Protein AF-B6DT63-F1 (afdb_monomer_lite)

pLDDT: mean 81.49, std 14.84, range [43.06, 97.38]

Radius of gyration: 14.33 Å; chains: 1; bounding box: 29×27×36 Å

Secondary structure (DSSP, 8-state):
--HHHHHHHHHHHHHHHHHHHHHHHHHHT----EEEE-TT-S-EEEES-HHHHHHHHT-TT--------

Structure (mmCIF, N/CA/C/O backbone):
data_AF-B6DT63-F1
#
_entry.id   AF-B6DT63-F1
#
loop_
_atom_site.group_PDB
_atom_site.id
_atom_site.type_symbol
_atom_site.label_atom_id
_atom_site.label_alt_id
_atom_site.label_comp_id
_atom_site.label_asym_id
_atom_site.label_entity_id
_atom_site.label_seq_id
_atom_site.pdbx_PDB_ins_code
_atom_site.Cartn_x
_atom_site.Cartn_y
_atom_site.Cartn_z
_atom_site.occupancy
_atom_site.B_iso_or_equiv
_atom_site.auth_seq_id
_atom_site.auth_comp_id
_atom_site.auth_asym_id
_atom_site.auth_atom_id
_atom_site.pdbx_PDB_model_num
ATOM 1 N N . MET A 1 1 ? 12.136 -1.971 -25.816 1.00 52.75 1 MET A N 1
ATOM 2 C CA . MET A 1 1 ? 11.185 -1.236 -24.958 1.00 52.75 1 MET A CA 1
ATOM 3 C C . MET A 1 1 ? 11.996 -0.565 -23.868 1.00 52.75 1 MET A C 1
ATOM 5 O O . MET A 1 1 ? 12.830 -1.230 -23.263 1.00 52.75 1 MET A O 1
ATOM 9 N N . ASP A 1 2 ? 11.850 0.749 -23.709 1.00 63.75 2 ASP A N 1
ATOM 10 C CA . ASP A 1 2 ? 12.731 1.552 -22.858 1.00 63.75 2 ASP A CA 1
ATOM 11 C C . ASP A 1 2 ? 12.396 1.349 -21.377 1.00 63.75 2 ASP A C 1
ATOM 13 O O . ASP A 1 2 ? 11.416 1.881 -20.854 1.00 63.75 2 ASP A O 1
ATOM 17 N N . THR A 1 3 ? 13.250 0.599 -20.685 1.00 63.72 3 THR A N 1
ATOM 18 C CA . THR A 1 3 ? 13.123 0.228 -19.264 1.00 63.72 3 THR A CA 1
ATOM 19 C C . THR A 1 3 ? 13.017 1.431 -18.317 1.00 63.72 3 THR A C 1
ATOM 21 O O . THR A 1 3 ? 12.452 1.335 -17.226 1.00 63.72 3 THR A O 1
ATOM 24 N N . VAL A 1 4 ? 13.532 2.591 -18.732 1.00 66.75 4 VAL A N 1
ATOM 25 C CA . VAL A 1 4 ? 13.422 3.865 -18.004 1.00 66.75 4 VAL A CA 1
ATOM 26 C C . VAL A 1 4 ? 11.983 4.397 -18.029 1.00 66.75 4 VAL A C 1
ATOM 28 O O . VAL A 1 4 ? 11.494 4.902 -17.017 1.00 66.75 4 VAL A O 1
ATOM 31 N N . SER A 1 5 ? 11.282 4.227 -19.152 1.00 79.19 5 SER A N 1
ATOM 32 C CA . SER A 1 5 ? 9.898 4.679 -19.335 1.00 79.19 5 SER A CA 1
ATOM 33 C C . SER A 1 5 ? 8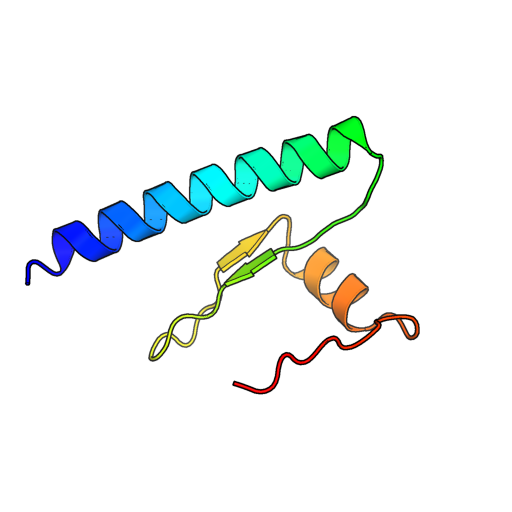.921 3.852 -18.491 1.00 79.19 5 SER A C 1
ATOM 35 O O . SER A 1 5 ? 8.033 4.398 -17.835 1.00 79.19 5 SER A O 1
ATOM 37 N N . GLU A 1 6 ? 9.142 2.538 -18.405 1.00 83.00 6 GLU A N 1
ATOM 38 C CA . GLU A 1 6 ? 8.317 1.620 -17.606 1.00 83.00 6 GLU A CA 1
ATOM 39 C C . GLU A 1 6 ? 8.429 1.885 -16.100 1.00 83.00 6 GLU A C 1
ATOM 41 O O . GLU A 1 6 ? 7.414 1.944 -15.401 1.00 83.00 6 GLU A O 1
ATOM 46 N N . LYS A 1 7 ? 9.648 2.120 -15.596 1.00 83.81 7 LYS A N 1
ATOM 47 C CA . LYS A 1 7 ? 9.873 2.470 -14.185 1.00 83.81 7 LYS A CA 1
ATOM 48 C C . LYS A 1 7 ? 9.199 3.791 -13.816 1.00 83.81 7 LYS A C 1
ATOM 50 O O . LYS A 1 7 ? 8.518 3.860 -12.795 1.00 83.81 7 LYS A O 1
ATOM 55 N N . ALA A 1 8 ? 9.346 4.819 -14.653 1.00 89.00 8 ALA A N 1
ATOM 56 C CA . ALA A 1 8 ? 8.717 6.119 -14.426 1.00 89.00 8 ALA A CA 1
ATOM 57 C C . ALA A 1 8 ? 7.181 6.024 -14.447 1.00 89.00 8 ALA A C 1
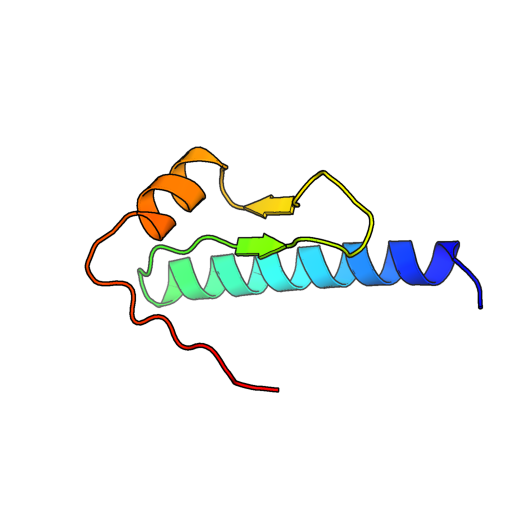ATOM 59 O O . ALA A 1 8 ? 6.503 6.593 -13.586 1.00 89.00 8 ALA A O 1
ATOM 60 N N . LEU A 1 9 ? 6.629 5.258 -15.393 1.00 91.44 9 LEU A N 1
ATOM 61 C CA . LEU A 1 9 ? 5.194 5.005 -15.476 1.00 91.44 9 LEU A CA 1
ATOM 62 C C . LEU A 1 9 ? 4.674 4.290 -14.226 1.00 91.44 9 LEU A C 1
ATOM 64 O O . LEU A 1 9 ? 3.626 4.666 -13.695 1.00 91.44 9 LEU A O 1
ATOM 68 N N . LEU A 1 10 ? 5.397 3.278 -13.748 1.00 89.00 10 LEU A N 1
ATOM 69 C CA . LEU A 1 10 ? 5.011 2.529 -12.561 1.00 89.00 10 LEU A CA 1
ATOM 70 C C . LEU A 1 10 ? 5.013 3.414 -11.313 1.00 89.00 10 LEU A C 1
ATOM 72 O O . LEU A 1 10 ? 4.013 3.443 -10.601 1.00 89.00 10 LEU A O 1
ATOM 76 N N . THR A 1 11 ? 6.071 4.196 -11.091 1.00 90.88 11 THR A N 1
ATOM 77 C CA . THR A 1 11 ? 6.128 5.162 -9.983 1.00 90.88 11 THR A CA 1
ATOM 78 C C . THR A 1 11 ? 4.936 6.116 -10.020 1.00 90.88 11 THR A C 1
ATOM 80 O O . THR A 1 11 ? 4.254 6.292 -9.012 1.00 90.88 11 THR A O 1
ATOM 83 N N . ARG A 1 12 ? 4.602 6.665 -11.196 1.00 94.56 12 ARG A N 1
ATOM 84 C CA . ARG A 1 12 ? 3.441 7.552 -11.350 1.00 94.56 12 ARG A CA 1
ATOM 85 C C . ARG A 1 12 ? 2.122 6.856 -10.999 1.00 94.56 12 ARG A C 1
ATOM 87 O O . ARG A 1 12 ? 1.274 7.453 -10.341 1.00 94.56 12 ARG A O 1
ATOM 94 N N . LYS A 1 13 ? 1.930 5.608 -11.433 1.00 94.25 13 LYS A N 1
ATOM 95 C CA . LYS A 1 13 ? 0.717 4.832 -11.121 1.00 94.25 13 LYS A CA 1
ATOM 96 C C . LYS A 1 13 ? 0.596 4.524 -9.627 1.00 94.25 13 LYS A C 1
ATOM 98 O O . LYS A 1 13 ? -0.511 4.576 -9.100 1.00 94.25 13 LYS A O 1
ATOM 103 N N . ILE A 1 14 ? 1.711 4.246 -8.954 1.00 93.38 14 ILE A N 1
ATOM 104 C CA . ILE A 1 14 ? 1.745 3.989 -7.508 1.00 93.38 14 ILE A CA 1
ATOM 105 C C . ILE A 1 14 ? 1.327 5.235 -6.726 1.00 93.38 14 ILE A C 1
ATOM 107 O O . ILE A 1 14 ? 0.508 5.129 -5.817 1.00 93.38 14 ILE A O 1
ATOM 111 N N . GLU A 1 15 ? 1.820 6.415 -7.104 1.00 94.88 15 GLU A N 1
ATOM 112 C CA . GLU A 1 15 ? 1.411 7.669 -6.459 1.00 94.88 15 GLU A CA 1
ATOM 113 C C . GLU A 1 15 ? -0.081 7.963 -6.654 1.00 94.88 15 GLU A C 1
ATOM 115 O O . GLU A 1 15 ? -0.781 8.293 -5.699 1.00 94.88 15 GLU A O 1
ATOM 120 N N . ILE A 1 16 ? -0.611 7.745 -7.862 1.00 96.88 16 ILE A N 1
ATOM 121 C CA . ILE A 1 16 ? -2.052 7.892 -8.123 1.00 96.88 16 ILE A CA 1
ATOM 122 C C . ILE A 1 16 ? -2.872 6.917 -7.267 1.00 96.88 16 ILE A C 1
ATOM 124 O O . ILE A 1 16 ? -3.918 7.290 -6.737 1.00 96.88 16 ILE A O 1
ATOM 128 N N . LEU A 1 17 ? -2.414 5.670 -7.127 1.00 95.50 17 LEU A N 1
ATOM 129 C CA . LEU A 1 17 ? -3.086 4.674 -6.297 1.00 95.50 17 LEU A CA 1
ATOM 130 C C . LEU A 1 17 ? -3.103 5.101 -4.824 1.00 95.50 17 LEU A C 1
ATOM 132 O O . LEU A 1 17 ? -4.156 5.034 -4.196 1.00 95.50 17 LEU A O 1
ATOM 136 N N . ARG A 1 18 ? -1.974 5.589 -4.296 1.00 94.88 18 ARG A N 1
ATOM 137 C CA . ARG A 1 18 ? -1.873 6.119 -2.926 1.00 94.88 18 ARG A CA 1
ATOM 138 C C . ARG A 1 18 ? -2.830 7.281 -2.689 1.00 94.88 18 ARG A C 1
ATOM 140 O O . ARG A 1 18 ? -3.459 7.335 -1.637 1.00 94.88 18 ARG A O 1
ATOM 147 N N . GLU A 1 19 ? -2.968 8.185 -3.655 1.00 95.94 19 GLU A N 1
ATOM 148 C CA . GLU A 1 19 ? -3.889 9.317 -3.536 1.00 95.94 19 GLU A CA 1
ATOM 149 C C . GLU A 1 19 ? -5.345 8.852 -3.455 1.00 95.94 19 GLU A C 1
ATOM 151 O O . GLU A 1 19 ? -6.062 9.203 -2.521 1.00 95.94 19 GLU A O 1
ATOM 156 N N . LYS A 1 20 ? -5.763 7.978 -4.379 1.00 96.62 20 LYS A N 1
ATOM 157 C CA . LYS A 1 20 ? -7.121 7.412 -4.378 1.00 96.62 20 LYS A CA 1
ATOM 158 C C . LYS A 1 20 ? -7.423 6.623 -3.109 1.00 96.62 20 LYS A C 1
ATOM 160 O O . LYS A 1 20 ? -8.531 6.677 -2.588 1.00 96.62 20 LYS A O 1
ATOM 165 N N . ALA A 1 21 ? -6.434 5.891 -2.613 1.00 94.44 21 ALA A N 1
ATOM 166 C CA . ALA A 1 21 ? -6.522 5.137 -1.376 1.00 94.44 21 ALA A CA 1
ATOM 167 C C . ALA A 1 21 ? -6.722 6.070 -0.171 1.00 94.44 21 ALA A C 1
ATOM 169 O O . ALA A 1 21 ? -7.610 5.848 0.647 1.00 94.44 21 ALA A O 1
ATOM 170 N N . ARG A 1 22 ? -5.974 7.175 -0.101 1.00 94.81 22 ARG A N 1
ATOM 171 C CA . ARG A 1 22 ? -6.157 8.194 0.940 1.00 94.81 22 ARG A CA 1
ATOM 172 C C . ARG A 1 22 ? -7.530 8.856 0.863 1.00 94.8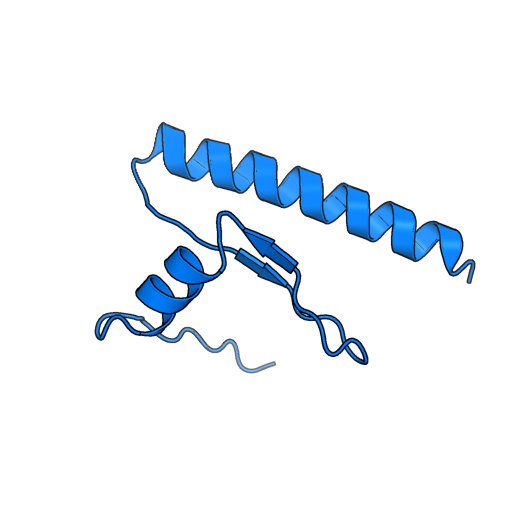1 22 ARG A C 1
ATOM 174 O O . ARG A 1 22 ? -8.175 9.044 1.894 1.00 94.81 22 ARG A O 1
ATOM 181 N N . GLU A 1 23 ? -7.983 9.183 -0.344 1.00 96.81 23 GLU A N 1
ATOM 182 C CA . GLU A 1 23 ? -9.311 9.746 -0.581 1.00 96.81 23 GLU A CA 1
ATOM 183 C C . GLU A 1 23 ? -10.411 8.791 -0.105 1.00 96.81 23 GLU A C 1
ATOM 185 O O . GLU A 1 23 ? -11.307 9.212 0.624 1.00 96.81 23 GLU A O 1
ATOM 190 N N . LEU A 1 24 ? -10.319 7.505 -0.454 1.00 95.81 24 LEU A N 1
ATOM 191 C CA . LEU A 1 24 ? -11.262 6.479 -0.012 1.00 95.81 24 LEU A CA 1
ATOM 192 C C . LEU A 1 24 ? -11.286 6.357 1.516 1.00 95.81 24 LEU A C 1
ATOM 194 O O . LEU A 1 24 ? -12.359 6.392 2.116 1.00 95.81 24 LEU A O 1
ATOM 198 N N . SER A 1 25 ? -10.108 6.271 2.141 1.00 94.12 25 SER A N 1
ATOM 199 C CA . SER A 1 25 ? -9.981 6.203 3.599 1.00 94.12 25 SER A CA 1
ATOM 200 C C . SER A 1 25 ? -10.644 7.403 4.275 1.00 94.12 25 SER A C 1
ATOM 202 O O . SER A 1 25 ? -11.434 7.243 5.201 1.00 94.12 25 SER A O 1
ATOM 204 N N . THR A 1 26 ? -10.403 8.602 3.742 1.00 94.50 26 THR A N 1
ATOM 205 C CA . THR A 1 26 ? -10.926 9.857 4.293 1.00 94.50 26 THR A CA 1
ATOM 206 C C . THR A 1 26 ? -12.436 9.989 4.099 1.00 94.50 26 THR A C 1
ATOM 208 O O . THR A 1 26 ? -13.146 10.373 5.023 1.00 94.50 26 THR A O 1
ATOM 211 N N . ARG A 1 27 ? -12.948 9.683 2.901 1.00 97.38 27 ARG A N 1
ATOM 212 C CA . ARG A 1 27 ? -14.370 9.864 2.566 1.00 97.38 27 ARG A CA 1
ATOM 213 C C . ARG A 1 27 ? -15.269 8.818 3.211 1.00 97.38 27 ARG A C 1
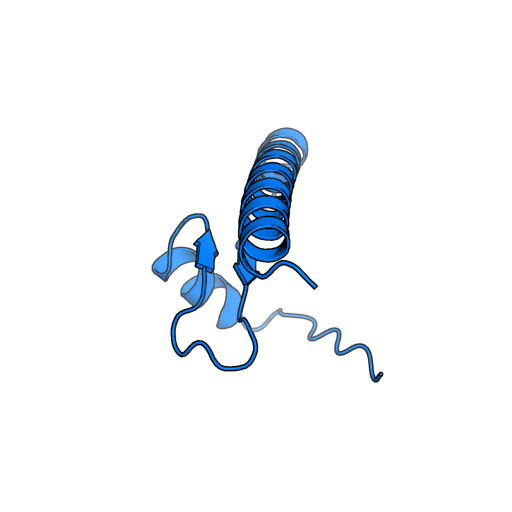ATOM 215 O O . ARG A 1 27 ? -16.412 9.127 3.531 1.00 97.38 27 ARG A O 1
ATOM 222 N N . CYS A 1 28 ? -14.779 7.592 3.352 1.00 96.06 28 CYS A N 1
ATOM 223 C CA . CYS A 1 28 ? -15.586 6.466 3.813 1.00 96.06 28 CYS A CA 1
ATOM 224 C C . CYS A 1 28 ? -15.234 6.006 5.232 1.00 96.06 28 CYS A C 1
ATOM 226 O O . CYS A 1 28 ? -15.897 5.110 5.742 1.00 96.06 28 CYS A O 1
ATOM 228 N N . GLY A 1 29 ? -14.213 6.592 5.870 1.00 92.00 29 GLY A N 1
ATOM 229 C CA . GLY A 1 29 ? -13.781 6.202 7.215 1.00 92.00 29 GLY A CA 1
ATOM 230 C C . GLY A 1 29 ? -13.238 4.774 7.282 1.00 92.00 29 GLY A C 1
ATOM 231 O O . GLY A 1 29 ? -13.344 4.125 8.318 1.00 92.00 29 GLY A O 1
ATOM 232 N N . VAL A 1 30 ? -12.703 4.263 6.170 1.00 89.75 30 VAL A N 1
ATOM 233 C CA . VAL A 1 30 ? -12.172 2.899 6.082 1.00 89.75 30 VAL A CA 1
ATOM 234 C C . VAL A 1 30 ? -10.661 2.901 6.282 1.00 89.75 30 VAL A C 1
ATOM 236 O O . VAL A 1 30 ? -9.938 3.715 5.704 1.00 89.75 30 VAL A O 1
ATOM 239 N N . GLU A 1 31 ? -10.169 1.967 7.085 1.00 87.94 31 GLU A N 1
ATOM 240 C CA . GLU A 1 31 ? -8.738 1.709 7.202 1.00 87.94 31 GLU A CA 1
ATOM 241 C C . GLU A 1 31 ? -8.282 0.753 6.104 1.00 87.94 31 GLU A C 1
ATOM 243 O O . GLU A 1 31 ? -8.920 -0.267 5.843 1.00 87.94 31 GLU A O 1
ATOM 248 N N . LEU A 1 32 ? -7.173 1.086 5.449 1.00 88.50 32 LEU A N 1
ATOM 249 C CA . LEU A 1 32 ? -6.685 0.337 4.300 1.00 88.50 32 LEU A CA 1
ATOM 250 C C . LEU A 1 32 ? -5.165 0.373 4.198 1.00 88.50 32 LEU A C 1
ATOM 252 O O . LEU A 1 32 ? -4.516 1.353 4.562 1.00 88.50 32 LEU A O 1
ATOM 256 N N . ALA A 1 33 ? -4.620 -0.708 3.651 1.00 90.75 33 ALA A N 1
ATOM 257 C CA . ALA A 1 33 ? -3.209 -0.863 3.353 1.00 90.75 33 ALA A CA 1
ATOM 258 C C . ALA A 1 33 ? -3.038 -1.373 1.918 1.00 90.75 33 ALA A C 1
AT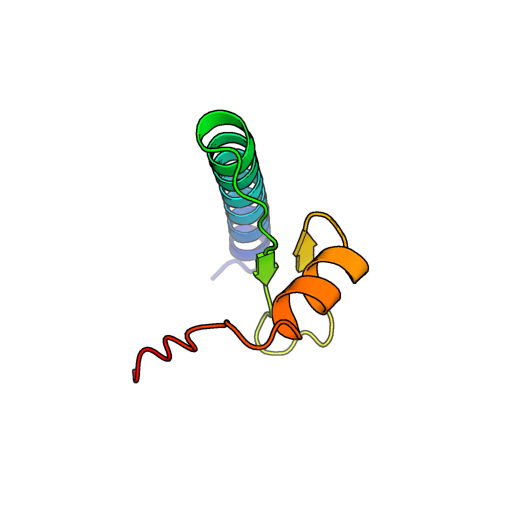OM 260 O O . ALA A 1 33 ? -3.880 -2.103 1.396 1.00 90.75 33 ALA A O 1
ATOM 261 N N . ILE A 1 34 ? -1.942 -0.974 1.276 1.00 91.69 34 ILE A N 1
ATOM 262 C CA . ILE A 1 34 ? -1.574 -1.388 -0.078 1.00 91.69 34 ILE A CA 1
ATOM 263 C C . ILE A 1 34 ? -0.201 -2.053 -0.015 1.00 91.69 34 ILE A C 1
ATOM 265 O O . ILE A 1 34 ? 0.747 -1.460 0.500 1.00 91.69 34 ILE A O 1
ATOM 269 N N . ILE A 1 35 ? -0.094 -3.249 -0.596 1.00 90.56 35 ILE A N 1
ATOM 270 C CA . ILE A 1 35 ? 1.163 -3.979 -0.792 1.00 90.56 35 ILE A CA 1
ATOM 271 C C . ILE A 1 35 ? 1.329 -4.227 -2.291 1.00 90.56 35 ILE A C 1
ATOM 273 O O . ILE A 1 35 ? 0.464 -4.830 -2.923 1.00 90.56 35 ILE A O 1
ATOM 277 N N . ILE A 1 36 ? 2.433 -3.753 -2.865 1.00 89.81 36 ILE A N 1
ATOM 278 C CA . ILE A 1 36 ? 2.766 -3.955 -4.278 1.00 89.81 36 ILE A CA 1
ATOM 279 C C . ILE A 1 36 ? 4.068 -4.738 -4.350 1.00 89.81 36 ILE A C 1
ATOM 281 O O . ILE A 1 36 ? 5.138 -4.209 -4.043 1.00 89.81 36 ILE A O 1
ATOM 285 N N . SER A 1 37 ? 3.968 -5.988 -4.784 1.00 88.06 37 SER A N 1
ATOM 286 C CA . SER A 1 37 ? 5.113 -6.849 -5.065 1.00 88.06 37 SER A CA 1
ATOM 287 C C . SER A 1 37 ? 5.370 -6.859 -6.566 1.00 88.06 37 SER A C 1
ATOM 289 O O . SER A 1 37 ? 4.434 -6.989 -7.358 1.00 88.06 37 SER A O 1
ATOM 291 N N . LYS A 1 38 ? 6.630 -6.707 -6.975 1.00 82.88 38 LYS A N 1
ATOM 292 C CA . LYS A 1 38 ? 7.007 -6.790 -8.389 1.00 82.88 38 LYS A CA 1
ATOM 293 C C . LYS A 1 38 ? 7.704 -8.118 -8.670 1.00 82.88 38 LYS A C 1
ATOM 295 O O . LYS A 1 38 ? 8.546 -8.527 -7.870 1.00 82.88 38 LYS A O 1
ATOM 300 N N . PRO A 1 39 ? 7.415 -8.774 -9.806 1.00 81.38 39 PRO A N 1
ATOM 301 C CA . PRO A 1 39 ? 8.150 -9.965 -10.209 1.00 81.38 39 PRO A CA 1
ATOM 302 C C . PRO A 1 39 ? 9.658 -9.686 -10.263 1.00 81.38 39 PRO A C 1
ATOM 304 O O . PRO A 1 39 ? 10.093 -8.740 -10.916 1.00 81.38 39 PRO A O 1
ATOM 307 N N . GLY A 1 40 ? 10.448 -10.501 -9.564 1.00 81.88 40 GLY A N 1
ATOM 308 C CA . GLY A 1 40 ? 11.909 -10.379 -9.529 1.00 81.88 40 GLY A CA 1
ATOM 309 C C . GLY A 1 40 ? 12.470 -9.330 -8.560 1.00 81.88 40 GLY A C 1
ATOM 310 O O . GLY A 1 40 ? 13.689 -9.226 -8.451 1.00 81.88 40 GLY A O 1
ATOM 311 N N . GLU A 1 41 ? 11.633 -8.584 -7.831 1.00 82.25 41 GLU A N 1
ATOM 312 C CA . GLU A 1 41 ? 12.078 -7.722 -6.729 1.00 82.25 41 GLU A CA 1
ATOM 313 C C . GLU A 1 41 ? 11.744 -8.378 -5.378 1.00 82.25 41 GLU A C 1
ATOM 315 O O . GLU A 1 41 ? 10.605 -8.764 -5.125 1.00 82.25 41 GLU A O 1
ATOM 320 N N . ASN A 1 42 ? 12.734 -8.475 -4.482 1.00 78.56 42 ASN A N 1
ATOM 321 C CA . ASN A 1 42 ? 12.536 -9.004 -3.121 1.00 78.56 42 ASN A CA 1
ATOM 322 C C . ASN A 1 42 ? 11.890 -7.984 -2.170 1.00 78.56 42 ASN A C 1
ATOM 324 O O . ASN A 1 42 ? 11.543 -8.321 -1.040 1.00 78.56 42 ASN A O 1
ATOM 328 N N . THR A 1 43 ? 11.760 -6.729 -2.598 1.00 83.50 43 THR A N 1
ATOM 329 C CA . THR A 1 43 ? 11.176 -5.652 -1.804 1.00 83.50 43 THR A CA 1
ATOM 330 C C . THR A 1 43 ? 9.773 -5.334 -2.301 1.00 83.50 43 THR A C 1
ATOM 332 O O . THR A 1 43 ? 9.526 -5.19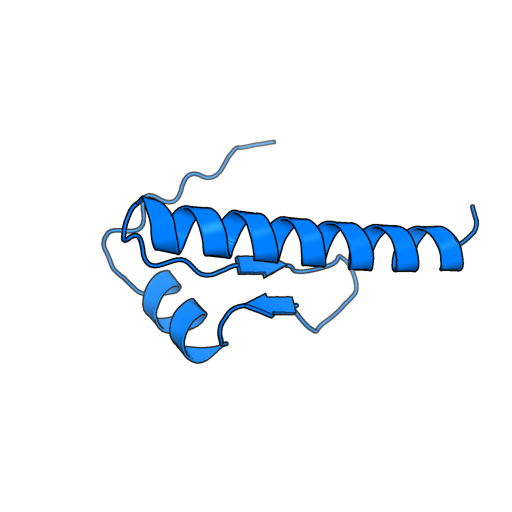9 -3.498 1.00 83.50 43 THR A O 1
ATOM 335 N N . SER A 1 44 ? 8.837 -5.206 -1.362 1.00 86.31 44 SER A N 1
ATOM 336 C CA . SER A 1 44 ? 7.483 -4.740 -1.657 1.00 86.31 44 SER A CA 1
ATOM 337 C C . SER A 1 44 ? 7.351 -3.264 -1.313 1.00 86.31 44 SER A C 1
ATOM 339 O O . SER A 1 44 ? 7.944 -2.772 -0.353 1.00 86.31 44 SER A O 1
ATOM 341 N N . ILE A 1 45 ? 6.552 -2.553 -2.099 1.00 89.31 45 ILE A N 1
ATOM 342 C CA . ILE A 1 45 ? 6.164 -1.182 -1.788 1.00 89.31 45 ILE A CA 1
ATOM 343 C C . ILE A 1 45 ? 4.931 -1.264 -0.902 1.00 89.31 45 ILE A C 1
ATOM 345 O O . ILE A 1 45 ? 3.911 -1.814 -1.318 1.00 89.31 45 ILE A O 1
ATOM 349 N N . VAL A 1 46 ? 5.034 -0.711 0.303 1.00 90.81 46 VAL A N 1
ATOM 350 C CA . VAL A 1 46 ? 3.974 -0.781 1.310 1.00 90.81 46 VAL A CA 1
ATOM 351 C C . VAL A 1 46 ? 3.515 0.619 1.697 1.00 90.81 46 VAL A C 1
ATOM 353 O O . VAL A 1 46 ? 4.310 1.558 1.766 1.00 90.81 46 VAL A O 1
ATOM 356 N N . TRP A 1 47 ? 2.208 0.770 1.885 1.00 92.12 47 TRP A N 1
ATOM 357 C CA . TRP A 1 47 ? 1.565 1.997 2.343 1.00 92.12 47 TRP A CA 1
ATOM 358 C C . TRP A 1 47 ? 0.369 1.646 3.245 1.00 92.12 47 TRP A C 1
ATOM 360 O O . TRP A 1 47 ? -0.330 0.681 2.936 1.00 92.12 47 TRP A O 1
ATOM 370 N N . PRO A 1 48 ? 0.082 2.415 4.312 1.00 87.38 48 PRO A N 1
ATOM 371 C CA . PRO A 1 48 ? 0.840 3.572 4.797 1.00 87.38 48 PRO A CA 1
ATOM 372 C C . PRO A 1 48 ? 2.081 3.183 5.612 1.00 87.38 48 PRO A C 1
ATOM 374 O O . PRO A 1 48 ? 3.055 3.931 5.620 1.00 87.38 48 PRO A O 1
ATOM 377 N N . SER A 1 49 ? 2.083 2.007 6.244 1.00 88.44 49 SER A N 1
ATOM 378 C CA . SER A 1 49 ? 3.231 1.445 6.959 1.00 88.44 49 SER A CA 1
ATOM 379 C C . SER A 1 49 ? 3.210 -0.083 6.900 1.00 88.44 49 SER A C 1
ATOM 381 O O . SER A 1 49 ? 2.162 -0.691 6.679 1.00 88.44 49 SER A O 1
ATOM 383 N N . GLN A 1 50 ? 4.376 -0.696 7.112 1.00 85.00 50 GLN A N 1
ATOM 384 C CA . GLN A 1 50 ? 4.519 -2.152 7.178 1.00 85.00 50 GLN A CA 1
ATOM 385 C C . GLN A 1 50 ? 3.661 -2.748 8.301 1.00 85.00 50 GLN A C 1
ATOM 387 O O . GLN A 1 50 ? 2.909 -3.687 8.069 1.00 85.00 50 GLN A O 1
ATOM 392 N N . THR A 1 51 ? 3.712 -2.141 9.488 1.00 85.38 51 THR A N 1
ATOM 393 C CA . THR A 1 51 ? 2.958 -2.582 10.666 1.00 85.38 51 THR A CA 1
ATOM 394 C C . THR A 1 51 ? 1.455 -2.603 10.410 1.00 85.38 51 THR A C 1
ATOM 396 O O . THR A 1 51 ? 0.816 -3.618 10.661 1.00 85.38 51 THR A O 1
ATOM 399 N N . LEU A 1 52 ? 0.893 -1.538 9.822 1.00 81.81 52 LEU A N 1
ATOM 400 C CA . LEU A 1 52 ? -0.546 -1.489 9.548 1.00 81.81 52 LEU A CA 1
ATOM 401 C C . LEU A 1 52 ? -0.959 -2.538 8.506 1.00 81.81 52 LEU A C 1
ATOM 403 O O . LEU A 1 52 ? -2.029 -3.136 8.599 1.00 81.81 52 LEU A O 1
ATOM 407 N N . ALA A 1 53 ? -0.107 -2.778 7.507 1.00 83.06 53 ALA A N 1
ATOM 408 C CA . ALA A 1 53 ? -0.358 -3.802 6.503 1.00 83.06 53 ALA A CA 1
ATOM 409 C C . ALA A 1 53 ? -0.356 -5.216 7.114 1.00 83.06 53 ALA A C 1
ATOM 411 O O . ALA A 1 53 ? -1.223 -6.028 6.791 1.00 83.06 53 ALA A O 1
ATOM 412 N N . GLU A 1 54 ? 0.574 -5.498 8.028 1.00 81.44 54 GLU A N 1
ATOM 413 C CA . GLU A 1 54 ? 0.667 -6.774 8.743 1.00 81.44 54 GLU A CA 1
ATOM 414 C C . GLU A 1 54 ? -0.502 -6.989 9.710 1.00 81.44 54 GLU A C 1
ATOM 416 O O . GLU A 1 54 ? -1.091 -8.070 9.728 1.00 81.44 54 GLU A O 1
ATOM 421 N N . GLU A 1 55 ? -0.894 -5.966 10.471 1.00 82.12 55 GLU A N 1
ATOM 422 C CA . GLU A 1 55 ? -2.062 -6.019 11.358 1.00 82.12 55 GLU A CA 1
ATOM 423 C C . GLU A 1 55 ? -3.332 -6.394 10.584 1.00 82.12 55 GLU A C 1
ATOM 425 O O . GLU A 1 55 ? -4.102 -7.252 11.018 1.00 82.12 55 GLU A O 1
ATOM 430 N N . ARG A 1 56 ? -3.520 -5.818 9.390 1.00 76.00 56 ARG A N 1
ATOM 431 C CA . ARG A 1 56 ? -4.692 -6.072 8.539 1.00 76.00 56 ARG A CA 1
ATOM 432 C C . ARG A 1 56 ? -4.635 -7.409 7.802 1.00 76.00 56 ARG A C 1
ATOM 434 O O . ARG A 1 56 ? -5.672 -8.038 7.609 1.00 76.00 56 ARG A O 1
ATOM 441 N N . ALA A 1 57 ? -3.453 -7.891 7.427 1.00 73.25 57 ALA A N 1
ATOM 442 C CA . ALA A 1 57 ? -3.311 -9.214 6.817 1.00 73.25 57 ALA A CA 1
ATOM 443 C C . ALA A 1 57 ? -3.647 -10.358 7.795 1.00 73.25 57 ALA A C 1
ATOM 445 O O . ALA A 1 57 ? -4.092 -11.423 7.366 1.00 73.25 57 ALA A O 1
ATOM 446 N N . ASN A 1 58 ? -3.450 -10.132 9.097 1.00 69.31 58 ASN A N 1
ATOM 447 C CA . ASN A 1 58 ? -3.617 -11.143 10.142 1.00 69.31 58 ASN A CA 1
ATOM 448 C C . ASN A 1 58 ? -4.998 -11.130 10.822 1.00 69.31 58 ASN A C 1
ATOM 450 O O . ASN A 1 58 ? -5.252 -11.964 11.692 1.00 69.31 58 ASN A O 1
ATOM 454 N N . THR A 1 59 ? -5.909 -10.224 10.445 1.00 63.03 59 THR A N 1
ATOM 455 C CA . THR A 1 59 ? -7.268 -10.227 11.008 1.00 63.03 59 THR A CA 1
ATOM 456 C C . THR A 1 59 ? -8.101 -11.416 10.495 1.00 63.03 59 THR A C 1
ATOM 458 O O . THR A 1 59 ? -8.126 -11.674 9.291 1.00 63.03 59 THR A O 1
ATOM 461 N N . PRO A 1 60 ? -8.823 -12.137 11.373 1.00 56.59 60 PRO A N 1
ATOM 462 C CA . PRO A 1 60 ? -9.537 -13.371 11.021 1.00 56.59 60 PRO A CA 1
ATOM 463 C C . PRO A 1 60 ? -10.762 -13.187 10.100 1.00 56.59 60 PRO A C 1
ATOM 465 O O . PRO A 1 60 ? -11.278 -14.176 9.589 1.00 56.59 60 PRO A O 1
ATOM 468 N N . GLU A 1 61 ? -11.209 -11.953 9.841 1.00 57.56 61 GLU A N 1
ATOM 469 C CA . GLU A 1 61 ? -12.363 -11.638 8.975 1.00 57.56 61 GLU A CA 1
ATOM 470 C C . GLU A 1 61 ? -12.003 -11.377 7.500 1.00 57.56 61 GLU A C 1
ATOM 472 O O . GLU A 1 61 ? -12.869 -11.001 6.708 1.00 57.56 61 GLU A O 1
ATOM 477 N N . VAL A 1 62 ? -10.742 -11.564 7.090 1.00 56.81 62 VAL A N 1
ATOM 478 C CA . VAL A 1 62 ? -10.341 -11.329 5.695 1.00 56.81 62 VAL A CA 1
ATOM 479 C C . VAL A 1 62 ? -11.060 -12.320 4.774 1.00 56.81 62 VAL A C 1
ATOM 481 O O . VAL A 1 62 ? -10.676 -13.487 4.660 1.00 56.81 62 VAL A O 1
ATOM 484 N N . GLN A 1 63 ? -12.076 -11.839 4.051 1.00 56.88 63 GLN A N 1
ATOM 485 C CA . GLN A 1 63 ? -12.582 -12.516 2.862 1.00 56.88 63 GLN A CA 1
ATOM 486 C C . GLN A 1 63 ? -11.449 -12.541 1.834 1.00 56.88 63 GLN A C 1
ATOM 488 O O . GLN A 1 63 ? -11.180 -11.556 1.146 1.00 56.88 63 GLN A O 1
ATOM 493 N N . LYS A 1 64 ? -10.730 -13.665 1.761 1.00 57.56 64 LYS A N 1
ATOM 494 C CA . LYS A 1 64 ? -9.726 -13.909 0.723 1.00 57.56 64 LYS A CA 1
ATOM 495 C C . LYS A 1 64 ? -10.444 -14.067 -0.613 1.00 57.56 64 LYS A C 1
ATOM 497 O O . LYS A 1 64 ? -10.768 -15.178 -1.017 1.00 57.56 64 LYS A O 1
ATOM 502 N N . ILE A 1 65 ? -10.680 -12.955 -1.296 1.00 61.19 65 ILE A N 1
ATOM 503 C CA . ILE A 1 65 ? -11.096 -12.963 -2.695 1.00 61.19 65 ILE A CA 1
ATOM 504 C C . ILE A 1 65 ? -9.834 -13.254 -3.509 1.00 61.19 65 ILE A C 1
ATOM 506 O O . ILE A 1 65 ? -9.064 -12.353 -3.839 1.00 61.19 65 ILE A O 1
ATOM 510 N N . LYS A 1 66 ? -9.563 -14.538 -3.751 1.00 54.34 66 LYS A N 1
ATOM 511 C CA . LYS A 1 66 ? -8.675 -14.935 -4.842 1.00 54.34 66 LYS A CA 1
ATOM 512 C C . LYS A 1 66 ? -9.506 -14.870 -6.114 1.00 54.34 66 LYS A C 1
ATOM 514 O O . LYS A 1 66 ? -10.494 -15.587 -6.221 1.00 54.34 66 LYS A O 1
ATOM 519 N N . ASN A 1 67 ? -9.123 -14.001 -7.038 1.00 46.25 67 ASN A N 1
ATOM 520 C CA . ASN A 1 67 ? -9.551 -14.173 -8.416 1.00 46.25 67 ASN A CA 1
ATOM 521 C C . ASN A 1 67 ? -8.626 -15.238 -9.007 1.00 46.25 67 ASN A C 1
ATOM 523 O O . ASN A 1 67 ? -7.407 -15.061 -8.991 1.00 46.25 67 ASN A O 1
ATOM 527 N N . ASP A 1 68 ? -9.210 -16.365 -9.405 1.00 43.88 68 ASP A N 1
ATOM 528 C CA . ASP A 1 68 ? -8.527 -17.380 -10.197 1.00 43.88 68 ASP A CA 1
ATOM 529 C C . ASP A 1 68 ? -8.394 -16.820 -11.623 1.00 43.88 68 ASP A C 1
ATOM 531 O O . ASP A 1 68 ? -9.397 -16.704 -12.330 1.00 43.88 68 ASP A O 1
ATOM 535 N N . ASP A 1 69 ? -7.177 -16.414 -11.996 1.00 43.06 69 ASP A N 1
ATOM 536 C CA . ASP A 1 69 ? -6.767 -16.202 -13.393 1.00 43.06 69 ASP A CA 1
ATOM 537 C C . ASP A 1 69 ? -6.189 -17.508 -13.963 1.00 43.06 69 ASP A C 1
ATOM 539 O O . ASP A 1 69 ? -5.358 -18.143 -13.265 1.00 43.06 69 ASP A O 1
#

Foldseek 3Di:
DDPVVVVVVVVVVVVVVVVVVVVCCVVVVDDDKDWADDVPDPDIDIPPDPVSVVVVVPDPPDPPPDDDD

Sequence (69 aa):
MDTVSEKALLTRKIEILREKARELSTRCGVELAIIISKPGENTSIVWPSQTLAEERANTPEVQKIKNDD

InterPro domains:
  IPR036879 Transcription factor, MADS-box superfamily [G3DSA:3.40.1810.10] (10-68)
  IPR036879 Transcription factor, MADS-box superfamily [SSF55455] (12-52)

Organism: Petunia hybrida (NCBI:txid4102)